Protein AF-A0A1R2CHW4-F1 (afdb_monomer)

Solvent-accessible surface area (backbone atoms only — not comparable to full-atom values): 5148 Å² total; per-residue (Å²): 85,60,25,79,60,24,60,64,30,30,61,57,36,42,55,48,42,74,76,41,90,60,75,64,38,50,40,31,45,61,67,49,95,49,75,48,43,14,59,52,30,28,31,72,62,49,74,26,52,62,56,32,37,23,49,75,87,50,77,45,77,49,54,65,70,57,49,50,30,47,64,72,70,70,49,53,66,68,61,52,50,51,54,49,51,71,76,44,75,82,73,127

Organism: NCBI:txid5963

Radius of gyration: 15.32 Å; Cα contacts (8 Å, |Δi|>4): 128; chains: 1; bounding box: 27×28×51 Å

Nearest PDB structures (foldseek):
  6frk-assembly1_x  TM=7.769E-01  e=4.100E-08  Canis lupus familiaris
  5l3q-assembly2_C  TM=9.037E-01  e=5.851E-07  Homo sapiens
  5l3s-assembly4_G  TM=8.977E-01  e=1.585E-06  Saccharolobus solfataricus P2
  2j37-assembly1_W  TM=7.979E-01  e=5.851E-07  Canis sp.
  3dmd-assembly1_A  TM=8.955E-01  e=2.167E-04  Pyrococcus furiosus

pLDDT: mean 87.45, std 9.16, range [47.88, 97.25]

Mean predicted aligned error: 5.88 Å

Sequence (92 aa):
MDSTIGQSCFDQAQAFKNAVKVGSVIMTKLDSHAKGGGALSTVAVTQSLITFIGTGEQFDEFEAKSFIKRVLGMGDIDRLFSMVQEVIPLNK

Structure (mmCIF, N/CA/C/O backbone):
data_AF-A0A1R2CHW4-F1
#
_entry.id   AF-A0A1R2CHW4-F1
#
loop_
_atom_site.group_PDB
_atom_site.id
_atom_site.type_symbol
_atom_site.label_atom_id
_atom_site.label_alt_id
_atom_site.label_comp_id
_atom_site.label_asym_id
_atom_site.label_entity_id
_atom_site.label_seq_id
_atom_site.pdbx_PDB_ins_code
_atom_site.Cartn_x
_atom_site.Cartn_y
_atom_site.Cartn_z
_atom_site.occupancy
_atom_site.B_iso_or_equiv
_atom_site.auth_seq_id
_atom_site.auth_comp_id
_atom_site.auth_asym_id
_atom_site.auth_atom_id
_atom_site.pdbx_PDB_model_num
ATOM 1 N N . MET A 1 1 ? -2.249 7.030 0.858 1.00 90.69 1 MET A N 1
ATOM 2 C CA . MET A 1 1 ? -1.019 6.910 1.658 1.00 90.69 1 MET A CA 1
ATOM 3 C C . MET A 1 1 ? 0.186 7.162 0.776 1.00 90.69 1 MET A C 1
ATOM 5 O O . MET A 1 1 ? 0.223 6.634 -0.326 1.00 90.69 1 MET A O 1
ATOM 9 N N . ASP A 1 2 ? 1.139 7.965 1.240 1.00 90.00 2 ASP A N 1
ATOM 10 C CA . ASP A 1 2 ? 2.390 8.235 0.518 1.00 90.00 2 ASP A CA 1
ATOM 11 C C . ASP A 1 2 ? 3.356 7.052 0.719 1.00 90.00 2 ASP A C 1
ATOM 13 O O . ASP A 1 2 ? 3.553 6.610 1.849 1.00 90.00 2 ASP A O 1
ATOM 17 N N . SER A 1 3 ? 3.936 6.483 -0.339 1.00 86.62 3 SER A N 1
ATOM 18 C CA . SER A 1 3 ? 4.868 5.354 -0.192 1.00 86.62 3 SER A CA 1
ATOM 19 C C . SER A 1 3 ? 6.282 5.757 0.224 1.00 86.62 3 SER A C 1
ATOM 21 O O . SER A 1 3 ? 7.047 4.892 0.659 1.00 86.62 3 SER A O 1
ATOM 23 N N . THR A 1 4 ? 6.641 7.040 0.141 1.00 86.19 4 THR A N 1
ATOM 24 C CA . THR A 1 4 ? 7.988 7.532 0.484 1.00 86.19 4 THR A CA 1
ATOM 25 C C . THR A 1 4 ? 8.264 7.526 1.988 1.00 86.19 4 THR A C 1
ATOM 27 O O . THR A 1 4 ? 9.413 7.382 2.395 1.00 86.19 4 THR A O 1
ATOM 30 N N . ILE A 1 5 ? 7.221 7.584 2.824 1.00 87.31 5 ILE A N 1
ATOM 31 C CA . ILE A 1 5 ? 7.348 7.585 4.294 1.00 87.31 5 ILE A CA 1
ATOM 32 C C . ILE A 1 5 ? 7.592 6.187 4.890 1.00 87.31 5 ILE A C 1
ATOM 34 O O . ILE A 1 5 ? 7.769 6.044 6.098 1.00 87.31 5 ILE A O 1
ATOM 38 N N . GLY A 1 6 ? 7.607 5.137 4.060 1.00 86.06 6 GLY A N 1
ATOM 39 C CA . GLY A 1 6 ? 7.954 3.783 4.488 1.00 86.06 6 GLY A CA 1
ATOM 40 C C . GLY A 1 6 ? 7.082 3.265 5.638 1.00 86.06 6 GLY A C 1
ATOM 41 O O . GLY A 1 6 ? 5.865 3.427 5.629 1.00 86.06 6 GLY A O 1
ATOM 42 N N . GLN A 1 7 ? 7.706 2.619 6.627 1.00 86.25 7 GLN A N 1
ATOM 43 C CA . GLN A 1 7 ? 6.998 2.000 7.758 1.00 86.25 7 GLN A CA 1
ATOM 44 C C . GLN A 1 7 ? 6.266 3.015 8.653 1.00 86.25 7 GLN A C 1
ATOM 46 O O . GLN A 1 7 ? 5.285 2.642 9.292 1.00 86.25 7 GLN A O 1
ATOM 51 N N . SER A 1 8 ? 6.653 4.298 8.645 1.00 88.94 8 SER A N 1
ATOM 52 C CA . SER A 1 8 ? 5.942 5.364 9.375 1.00 88.94 8 SER A CA 1
ATOM 53 C C . SER A 1 8 ? 4.506 5.572 8.884 1.00 88.94 8 SER A C 1
ATOM 55 O O . SER A 1 8 ? 3.699 6.207 9.557 1.00 88.94 8 SER A O 1
ATOM 57 N N . CYS A 1 9 ? 4.151 4.987 7.738 1.00 90.94 9 CYS A N 1
ATOM 58 C CA . CYS A 1 9 ? 2.772 4.919 7.280 1.00 90.94 9 CYS A CA 1
ATOM 59 C C . CYS A 1 9 ? 1.854 4.151 8.252 1.00 90.94 9 CYS A C 1
ATOM 61 O O . CYS A 1 9 ? 0.652 4.408 8.273 1.00 90.94 9 CYS A O 1
ATOM 63 N N . PHE A 1 10 ? 2.407 3.258 9.087 1.00 93.62 10 PHE A N 1
ATOM 64 C CA . PHE A 1 10 ? 1.660 2.511 10.102 1.00 93.62 10 PHE A CA 1
ATOM 65 C C . PHE A 1 10 ? 0.889 3.436 11.049 1.00 93.62 10 PHE A C 1
ATOM 67 O O . PHE A 1 10 ? -0.328 3.310 11.163 1.00 93.62 10 PHE A O 1
ATOM 74 N N . ASP A 1 11 ? 1.570 4.395 11.680 1.00 93.94 11 ASP A N 1
ATOM 75 C CA . ASP A 1 11 ? 0.961 5.261 12.697 1.00 93.94 11 ASP A CA 1
ATOM 76 C C . ASP A 1 11 ? -0.123 6.157 12.092 1.00 93.94 11 ASP A C 1
ATOM 78 O O . ASP A 1 11 ? -1.203 6.327 12.661 1.00 93.94 11 ASP A O 1
ATOM 82 N N . GLN A 1 12 ? 0.123 6.669 10.883 1.00 93.88 12 GLN A N 1
ATOM 83 C CA . GLN A 1 12 ? -0.844 7.486 10.152 1.00 93.88 12 GLN A CA 1
ATOM 84 C C . GLN A 1 12 ? -2.090 6.677 9.766 1.00 93.88 12 GLN A C 1
ATOM 86 O O . GLN A 1 12 ? -3.222 7.133 9.947 1.00 93.88 12 GLN A O 1
ATOM 91 N N . ALA A 1 13 ? -1.892 5.463 9.255 1.00 94.69 13 ALA A N 1
ATOM 92 C CA . ALA A 1 13 ? -2.969 4.551 8.898 1.00 94.69 13 ALA A CA 1
ATOM 93 C C . ALA A 1 13 ? -3.771 4.097 10.125 1.00 94.69 13 ALA A C 1
ATOM 95 O O . ALA A 1 13 ? -5.001 4.038 10.067 1.00 94.69 13 ALA A O 1
ATOM 96 N N . GLN A 1 14 ? -3.096 3.838 11.246 1.00 96.00 14 GLN A N 1
ATOM 97 C CA . GLN A 1 14 ? -3.719 3.476 12.515 1.00 96.00 14 GLN A CA 1
ATOM 98 C C . GLN A 1 14 ? -4.594 4.607 13.051 1.00 96.00 14 GLN A C 1
ATOM 100 O O . GLN A 1 14 ? -5.746 4.369 13.419 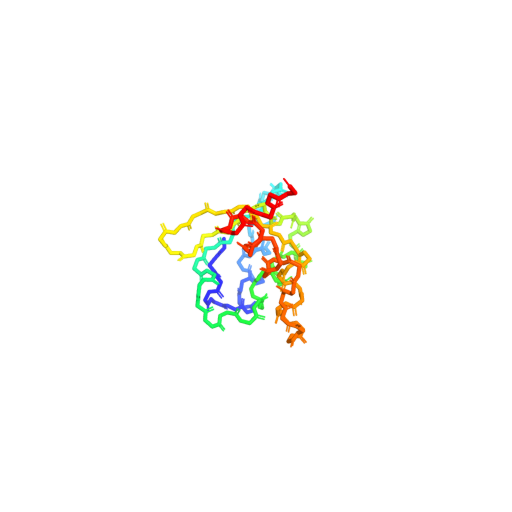1.00 96.00 14 GLN A O 1
ATOM 105 N N . ALA A 1 15 ? -4.067 5.834 13.077 1.00 95.69 15 ALA A N 1
ATOM 106 C CA . ALA A 1 15 ? -4.800 7.005 13.539 1.00 95.69 15 ALA A CA 1
ATOM 107 C C . ALA A 1 15 ? -6.063 7.235 12.697 1.00 95.69 15 ALA A C 1
ATOM 109 O O . ALA A 1 15 ? -7.145 7.440 13.245 1.00 95.69 15 ALA A O 1
ATOM 110 N N . PHE A 1 16 ? -5.949 7.117 11.371 1.00 95.38 16 PHE A N 1
ATOM 111 C CA . PHE A 1 16 ? -7.089 7.282 10.472 1.00 95.38 16 PHE A CA 1
ATOM 112 C C . PHE A 1 16 ? -8.141 6.177 10.651 1.00 95.38 16 PHE A C 1
ATOM 114 O O . PHE A 1 16 ? -9.328 6.475 10.762 1.00 95.38 16 PHE A O 1
ATOM 121 N N . LYS A 1 17 ? -7.716 4.910 10.767 1.00 95.25 17 LYS A N 1
ATOM 122 C CA . LYS A 1 17 ? -8.613 3.771 11.035 1.00 95.25 17 LYS A CA 1
ATOM 123 C C . LYS A 1 17 ? -9.378 3.918 12.352 1.00 95.25 17 LYS A C 1
ATOM 125 O O . LYS A 1 17 ? -10.533 3.514 12.447 1.00 95.25 17 LYS A O 1
ATOM 130 N N . ASN A 1 18 ? -8.735 4.476 13.374 1.00 96.69 18 ASN A N 1
ATOM 131 C CA . ASN A 1 18 ? -9.369 4.691 14.674 1.00 96.69 18 ASN A CA 1
ATOM 132 C C . ASN A 1 18 ? -10.416 5.808 14.628 1.00 96.69 18 ASN A C 1
ATOM 134 O O . ASN A 1 18 ? -11.367 5.779 15.404 1.00 96.69 18 ASN A O 1
ATOM 138 N N . ALA A 1 19 ? -10.254 6.772 13.721 1.00 97.25 19 ALA A N 1
ATOM 139 C CA . ALA A 1 19 ? -11.227 7.833 13.514 1.00 97.25 19 ALA A CA 1
ATOM 140 C C . ALA A 1 19 ? -12.427 7.363 12.676 1.00 97.25 19 ALA A C 1
ATOM 142 O O . ALA A 1 19 ? -13.563 7.726 12.976 1.00 97.25 19 ALA A O 1
ATOM 143 N N . VAL A 1 20 ? -12.193 6.565 11.625 1.00 95.88 20 VAL A N 1
ATOM 144 C CA . VAL A 1 20 ? -13.231 6.137 10.675 1.00 95.88 20 VAL A CA 1
ATOM 145 C C . VAL A 1 20 ? -12.971 4.743 10.100 1.00 95.88 20 VAL A C 1
ATOM 147 O O . VAL A 1 20 ? -11.833 4.300 9.958 1.00 95.88 20 VAL A O 1
ATOM 150 N N . LYS A 1 21 ? -14.041 4.054 9.680 1.00 94.31 21 LYS A N 1
ATOM 151 C CA . LYS A 1 21 ? -13.916 2.785 8.949 1.00 94.31 21 LYS A CA 1
ATOM 152 C C . LYS A 1 21 ? -13.252 3.021 7.590 1.00 94.31 21 LYS A C 1
ATOM 154 O O . LYS A 1 21 ? -13.755 3.794 6.779 1.00 94.31 21 LYS A O 1
ATOM 159 N N . VAL A 1 22 ? -12.159 2.307 7.334 1.00 95.69 22 VAL A N 1
ATOM 160 C CA . VAL A 1 22 ? -11.425 2.361 6.065 1.00 95.69 22 VAL A CA 1
ATOM 161 C C . VAL A 1 22 ? -11.927 1.244 5.153 1.00 95.69 22 VAL A C 1
ATOM 163 O O . VAL A 1 22 ? -11.836 0.068 5.500 1.00 95.69 22 VAL A O 1
ATOM 166 N N . GLY A 1 23 ? -12.482 1.607 3.995 1.00 95.81 23 GLY A N 1
ATOM 167 C CA . GLY A 1 23 ? -12.920 0.638 2.984 1.00 95.81 23 GLY A CA 1
ATOM 168 C C . GLY A 1 23 ? -11.760 0.163 2.112 1.00 95.81 23 GLY A C 1
ATOM 169 O O . GLY A 1 23 ? -11.485 -1.031 2.018 1.00 95.81 23 GLY A O 1
ATOM 170 N N . SER A 1 24 ? -11.045 1.115 1.520 1.00 95.56 24 SER A N 1
ATOM 171 C CA . SER A 1 24 ? -9.889 0.864 0.667 1.00 95.56 24 SER A CA 1
ATOM 172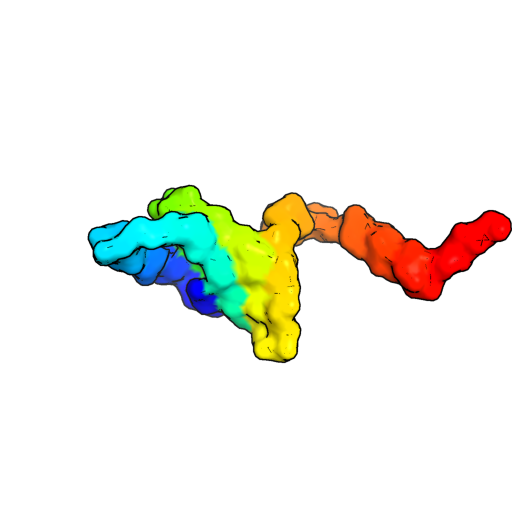 C C . SER A 1 24 ? -8.816 1.93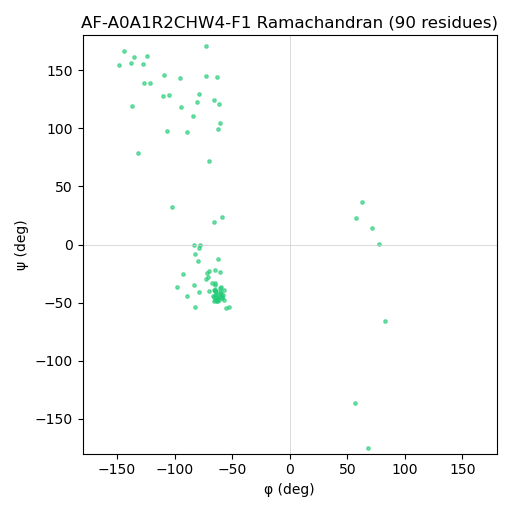3 0.837 1.00 95.56 24 SER A C 1
ATOM 174 O O . SER A 1 24 ? -9.033 2.987 1.440 1.00 95.56 24 SER A O 1
ATOM 176 N N . VAL A 1 25 ? -7.634 1.632 0.311 1.00 95.31 25 VAL A N 1
ATOM 177 C CA . VAL A 1 25 ? -6.453 2.486 0.353 1.00 95.31 25 VAL A CA 1
ATOM 178 C C . VAL A 1 25 ? -5.995 2.774 -1.071 1.00 95.31 25 VAL A C 1
ATOM 180 O O . VAL A 1 25 ? -5.958 1.895 -1.928 1.00 95.31 25 VAL A O 1
ATOM 183 N N . ILE A 1 26 ? -5.601 4.018 -1.313 1.00 94.50 26 ILE A N 1
ATOM 184 C CA . ILE A 1 26 ? -4.880 4.416 -2.521 1.00 94.50 26 ILE A CA 1
ATOM 185 C C . ILE A 1 26 ? -3.456 4.757 -2.102 1.00 94.50 26 ILE A C 1
ATOM 187 O O . ILE A 1 26 ? -3.261 5.551 -1.173 1.00 94.50 26 ILE A O 1
ATOM 191 N N . MET A 1 27 ? -2.465 4.159 -2.756 1.00 92.69 27 MET A N 1
ATOM 192 C CA . MET A 1 27 ? -1.058 4.492 -2.528 1.00 92.69 27 MET A CA 1
ATOM 193 C C . MET A 1 27 ? -0.585 5.521 -3.555 1.00 92.69 27 MET A C 1
ATOM 195 O O . MET A 1 27 ? -0.979 5.451 -4.709 1.00 92.69 27 MET A O 1
ATOM 199 N N . THR A 1 28 ? 0.273 6.460 -3.173 1.00 91.50 28 THR A N 1
ATOM 200 C CA . THR A 1 28 ? 0.834 7.474 -4.082 1.00 91.50 28 THR A CA 1
ATOM 201 C C . THR A 1 28 ? 2.355 7.503 -4.003 1.00 91.50 28 THR A C 1
ATOM 203 O O . THR A 1 28 ? 2.917 7.151 -2.967 1.00 91.50 28 THR A O 1
ATOM 206 N N . LYS A 1 29 ? 3.001 7.971 -5.080 1.00 88.06 29 LYS A N 1
ATOM 207 C CA . LYS A 1 29 ? 4.463 8.075 -5.249 1.00 88.06 29 LYS A CA 1
ATOM 208 C C . LYS A 1 29 ? 5.199 6.726 -5.218 1.00 88.06 29 LYS A C 1
ATOM 210 O O . LYS A 1 29 ? 6.287 6.600 -4.642 1.00 88.06 29 LYS A O 1
ATOM 215 N N . LEU A 1 30 ? 4.566 5.697 -5.786 1.00 84.94 30 LEU A N 1
ATOM 216 C CA . LEU A 1 30 ? 5.050 4.307 -5.780 1.00 84.94 30 LEU A CA 1
ATOM 217 C C . LEU A 1 30 ? 6.080 4.008 -6.886 1.00 84.94 30 LEU A C 1
ATOM 219 O O . LEU A 1 30 ? 6.583 2.896 -6.981 1.00 84.94 30 LEU A O 1
ATOM 223 N N . ASP A 1 31 ? 6.399 5.011 -7.695 1.00 80.56 31 ASP A N 1
ATOM 224 C CA . ASP A 1 31 ? 7.478 5.072 -8.688 1.00 80.56 31 ASP A CA 1
ATOM 225 C C . ASP A 1 31 ? 8.882 5.145 -8.062 1.00 80.56 31 ASP A C 1
ATOM 227 O O . ASP A 1 31 ? 9.875 4.772 -8.682 1.00 80.56 31 ASP A O 1
ATOM 231 N N . SER A 1 32 ? 8.966 5.603 -6.814 1.00 66.19 32 SER A N 1
ATOM 232 C CA . SER A 1 32 ? 10.210 5.742 -6.057 1.00 66.19 32 SER A CA 1
ATOM 233 C C . SER A 1 32 ? 10.783 4.386 -5.598 1.00 66.19 32 SER A C 1
ATOM 235 O O . SER A 1 32 ? 10.109 3.357 -5.624 1.00 66.19 32 SER A O 1
ATOM 237 N N . HIS A 1 33 ? 12.016 4.386 -5.065 1.00 61.03 33 HIS A N 1
ATOM 238 C CA . HIS A 1 33 ? 12.674 3.282 -4.335 1.00 61.03 33 HIS A CA 1
ATOM 239 C C . HIS A 1 33 ? 11.919 2.797 -3.073 1.00 61.03 33 HIS A C 1
ATOM 241 O O . HIS A 1 33 ? 12.507 2.222 -2.149 1.00 61.03 33 HIS A O 1
ATOM 247 N N . ALA A 1 34 ? 10.611 3.014 -2.994 1.00 63.62 34 ALA A N 1
ATOM 248 C CA . ALA A 1 34 ? 9.752 2.446 -1.985 1.00 63.62 34 ALA A CA 1
ATOM 249 C C . ALA A 1 34 ? 9.800 0.915 -2.096 1.00 63.62 34 ALA A C 1
ATOM 251 O O . ALA A 1 34 ? 9.160 0.303 -2.945 1.00 63.62 34 ALA A O 1
ATOM 252 N N . LYS A 1 35 ? 10.522 0.269 -1.172 1.00 73.75 35 LYS A N 1
ATOM 253 C CA . LYS A 1 35 ? 10.620 -1.200 -1.030 1.00 73.75 35 LYS A CA 1
ATOM 254 C C . LYS A 1 35 ? 9.295 -1.873 -0.618 1.00 73.75 35 LYS A C 1
ATOM 256 O O . LYS A 1 35 ? 9.292 -2.948 -0.033 1.00 73.75 35 LYS A O 1
ATOM 261 N N . GLY A 1 36 ? 8.165 -1.199 -0.820 1.00 81.44 36 GLY A N 1
ATOM 262 C CA . GLY A 1 36 ? 6.835 -1.665 -0.452 1.00 81.44 36 GLY A CA 1
ATOM 263 C C . GLY A 1 36 ? 6.475 -1.557 1.030 1.00 81.44 36 GLY A C 1
ATOM 264 O O . GLY A 1 36 ? 5.352 -1.890 1.400 1.00 81.44 36 GLY A O 1
ATOM 265 N N . GLY A 1 37 ? 7.381 -1.045 1.869 1.00 85.94 37 GLY A N 1
ATOM 266 C CA . GLY A 1 37 ? 7.187 -0.964 3.316 1.00 85.94 37 GLY A CA 1
ATOM 267 C C . GLY A 1 37 ? 5.883 -0.273 3.717 1.00 85.94 37 GLY A C 1
ATOM 268 O O . GLY A 1 37 ? 5.070 -0.885 4.395 1.00 85.94 37 GLY A O 1
ATOM 269 N N . GLY A 1 38 ? 5.636 0.947 3.229 1.00 88.81 38 GLY A N 1
ATOM 270 C CA . GLY A 1 38 ? 4.428 1.696 3.597 1.00 88.81 38 GLY A CA 1
ATOM 271 C C . GLY A 1 38 ? 3.123 1.051 3.131 1.00 88.81 38 GLY A C 1
ATOM 272 O O . GLY A 1 38 ? 2.125 1.106 3.849 1.00 88.81 38 GLY A O 1
ATOM 273 N N . ALA A 1 39 ? 3.134 0.373 1.980 1.00 90.75 39 ALA A N 1
ATOM 274 C CA . ALA A 1 39 ? 1.980 -0.381 1.497 1.00 90.75 39 ALA A CA 1
ATOM 275 C C . ALA A 1 39 ? 1.672 -1.571 2.422 1.00 90.75 39 ALA A C 1
ATOM 277 O O . ALA A 1 39 ? 0.537 -1.721 2.872 1.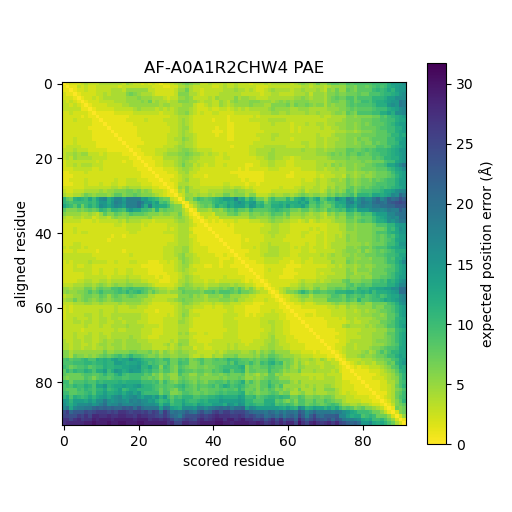00 90.75 39 ALA A O 1
ATOM 278 N N . LEU A 1 40 ? 2.690 -2.366 2.776 1.00 90.94 40 LEU A N 1
ATOM 279 C CA . LEU A 1 40 ? 2.539 -3.501 3.692 1.00 90.94 40 LEU A CA 1
ATOM 280 C C . LEU A 1 40 ? 2.078 -3.054 5.085 1.00 90.94 40 LEU A C 1
ATOM 282 O O . LEU A 1 40 ? 1.133 -3.629 5.621 1.00 90.94 40 LEU A O 1
ATOM 286 N N . SER A 1 41 ? 2.686 -2.003 5.646 1.00 92.00 41 SER A N 1
ATOM 287 C CA . SER A 1 41 ? 2.301 -1.458 6.957 1.00 92.00 41 SER A CA 1
ATOM 288 C C . SER A 1 41 ? 0.856 -0.978 6.971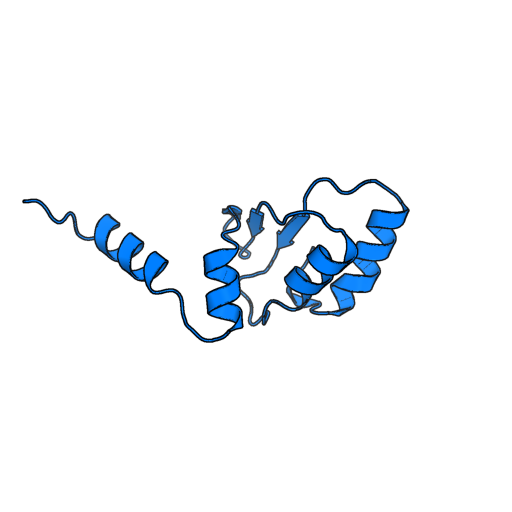 1.00 92.00 41 SER A C 1
ATOM 290 O O . SER A 1 41 ? 0.121 -1.245 7.921 1.00 92.00 41 SER A O 1
ATOM 292 N N . THR A 1 42 ? 0.431 -0.298 5.902 1.00 93.69 42 THR A N 1
ATOM 293 C CA . THR A 1 42 ? -0.934 0.218 5.795 1.00 93.69 42 THR A CA 1
ATOM 294 C C . THR A 1 42 ? -1.944 -0.916 5.748 1.00 93.69 42 THR A C 1
ATOM 296 O O . THR A 1 42 ? -2.922 -0.882 6.491 1.00 93.69 42 THR A O 1
ATOM 299 N N . VAL A 1 43 ? -1.719 -1.940 4.920 1.00 93.56 43 VAL A N 1
ATOM 300 C CA . VAL A 1 43 ? -2.629 -3.094 4.839 1.00 93.56 43 VAL A CA 1
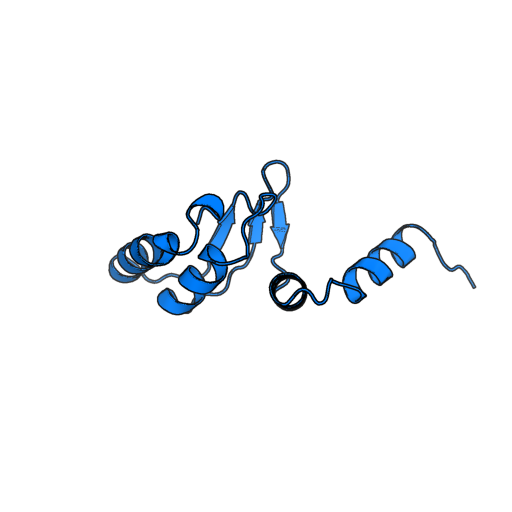ATOM 301 C C . VAL A 1 43 ? -2.668 -3.840 6.172 1.00 93.56 43 VAL A C 1
ATOM 303 O O . VAL A 1 43 ? -3.752 -4.151 6.662 1.00 93.56 43 VAL A O 1
ATOM 306 N N . ALA A 1 44 ? -1.510 -4.056 6.804 1.00 93.19 44 ALA A N 1
ATOM 307 C CA . ALA A 1 44 ? -1.416 -4.744 8.089 1.00 93.19 44 ALA A CA 1
ATOM 308 C C . ALA A 1 44 ? -2.256 -4.066 9.182 1.00 93.19 44 ALA A C 1
ATOM 310 O O . ALA A 1 44 ? -2.911 -4.749 9.970 1.00 93.19 44 ALA A O 1
ATOM 311 N N . VAL A 1 45 ? -2.286 -2.731 9.213 1.00 95.12 45 VAL A N 1
ATOM 312 C CA . VAL A 1 45 ? -3.021 -2.001 10.248 1.00 95.12 45 VAL A CA 1
ATOM 313 C C . VAL A 1 45 ? -4.470 -1.718 9.876 1.00 95.12 45 VAL A C 1
ATOM 315 O O . VAL A 1 45 ? -5.368 -1.946 10.685 1.00 95.12 45 VAL A O 1
ATOM 318 N N . THR A 1 46 ? -4.741 -1.277 8.646 1.00 95.19 46 THR A N 1
ATOM 319 C CA . THR A 1 46 ? -6.100 -0.934 8.192 1.00 95.19 46 THR A CA 1
ATOM 320 C C . THR A 1 46 ? -6.962 -2.167 7.982 1.00 95.19 46 THR A C 1
ATOM 322 O O . THR A 1 46 ? -8.159 -2.101 8.246 1.00 95.19 46 THR A O 1
ATOM 325 N N . GLN A 1 47 ? -6.353 -3.304 7.619 1.00 95.19 47 GLN A N 1
ATOM 326 C CA . GLN A 1 47 ? -7.046 -4.497 7.116 1.00 95.19 47 GLN A CA 1
ATOM 327 C C . GLN A 1 47 ? -7.882 -4.199 5.857 1.00 95.19 47 GLN A C 1
ATOM 329 O O . GLN A 1 47 ? -8.828 -4.916 5.541 1.00 95.19 47 GLN A O 1
ATOM 334 N N . SER A 1 48 ? -7.531 -3.129 5.141 1.00 95.44 48 SER A N 1
ATOM 335 C CA . SER A 1 48 ? -8.205 -2.666 3.932 1.00 95.44 48 SER A CA 1
ATOM 336 C C . SER A 1 48 ? -7.324 -2.925 2.715 1.00 95.44 48 SER A C 1
ATOM 338 O O . SER A 1 48 ? -6.096 -2.835 2.785 1.00 95.44 48 SER A O 1
ATOM 340 N N . LEU A 1 49 ? -7.954 -3.235 1.584 1.00 94.31 49 LEU A N 1
ATOM 341 C CA . LEU A 1 49 ? -7.245 -3.487 0.332 1.00 94.31 49 LEU A CA 1
ATOM 342 C C . LEU A 1 49 ? -6.698 -2.185 -0.255 1.00 94.31 49 LEU A C 1
ATOM 344 O O . LEU A 1 49 ? -7.351 -1.141 -0.191 1.00 94.31 49 LEU A O 1
ATOM 348 N N . ILE A 1 50 ? -5.527 -2.268 -0.884 1.00 94.94 50 ILE A N 1
ATOM 349 C CA . ILE A 1 50 ? -5.063 -1.214 -1.785 1.00 94.94 50 ILE A CA 1
ATOM 350 C C . ILE A 1 50 ? -5.759 -1.433 -3.128 1.00 94.94 50 ILE A C 1
ATOM 352 O O . ILE A 1 50 ? -5.640 -2.514 -3.698 1.00 94.94 50 ILE A O 1
ATOM 356 N N . THR A 1 51 ? -6.494 -0.436 -3.617 1.00 95.44 51 THR A N 1
ATOM 357 C CA . THR A 1 51 ? -7.229 -0.544 -4.891 1.00 95.44 51 THR A CA 1
ATOM 358 C C . THR A 1 51 ? -6.460 0.092 -6.041 1.00 95.44 51 THR A C 1
ATOM 360 O O . THR A 1 51 ? -6.455 -0.444 -7.142 1.00 95.44 51 THR A O 1
ATOM 363 N N . PHE A 1 52 ? -5.766 1.200 -5.777 1.00 94.56 52 PHE A N 1
ATOM 364 C CA . PHE A 1 52 ? -5.040 1.948 -6.799 1.00 94.56 52 PHE A CA 1
ATOM 365 C C . PHE A 1 52 ? -3.672 2.413 -6.315 1.00 94.56 52 PHE A C 1
ATOM 367 O O . PHE A 1 52 ? -3.444 2.596 -5.109 1.00 94.56 52 PHE A O 1
ATOM 374 N N . ILE A 1 53 ? -2.786 2.646 -7.280 1.00 93.00 53 ILE A N 1
ATOM 375 C CA . ILE A 1 53 ? -1.468 3.234 -7.077 1.00 93.00 53 ILE A CA 1
ATOM 376 C C . ILE A 1 53 ? -1.268 4.439 -7.993 1.00 93.00 53 ILE A C 1
ATOM 378 O O . ILE A 1 53 ? -1.627 4.417 -9.163 1.00 93.00 53 ILE A O 1
ATOM 382 N N . GLY A 1 54 ? -0.667 5.490 -7.449 1.00 91.50 54 GLY A N 1
ATOM 383 C CA . GLY A 1 54 ? -0.145 6.616 -8.208 1.00 91.50 54 GLY A CA 1
ATOM 384 C C . GLY A 1 54 ? 1.375 6.538 -8.290 1.00 91.50 54 GLY A C 1
ATOM 385 O O . GLY A 1 54 ? 2.042 6.439 -7.256 1.00 91.50 54 GLY A O 1
ATOM 386 N N . THR A 1 55 ? 1.922 6.632 -9.494 1.00 87.06 55 THR A N 1
ATOM 387 C CA . THR A 1 55 ? 3.365 6.630 -9.807 1.00 87.06 55 THR A CA 1
ATOM 388 C C . THR A 1 55 ? 3.874 8.047 -10.101 1.00 87.06 55 THR A C 1
ATOM 390 O O . THR A 1 55 ? 4.743 8.258 -10.939 1.00 87.06 55 THR A O 1
ATOM 393 N N . GLY A 1 56 ? 3.281 9.044 -9.437 1.00 83.19 56 GLY A N 1
ATOM 394 C CA . GLY A 1 56 ? 3.565 10.464 -9.647 1.00 83.19 56 GLY A CA 1
ATOM 395 C C . GLY A 1 56 ? 2.797 11.029 -10.839 1.00 83.19 56 GLY A C 1
ATOM 396 O O . GLY A 1 56 ? 1.907 11.856 -10.652 1.00 83.19 56 GLY A O 1
ATOM 397 N N . GLU A 1 57 ? 3.112 10.551 -12.039 1.00 83.38 57 GLU A N 1
ATOM 398 C CA . GLU A 1 57 ? 2.527 11.041 -13.296 1.00 83.38 57 GLU A CA 1
ATOM 399 C C . GLU A 1 57 ? 1.297 10.242 -13.742 1.00 83.38 57 GLU A C 1
ATOM 401 O O . GLU A 1 57 ? 0.437 10.768 -14.446 1.00 83.38 57 GLU A O 1
ATOM 406 N N . GLN A 1 58 ? 1.204 8.977 -13.326 1.00 86.50 58 GLN A N 1
ATOM 407 C CA . GLN A 1 58 ? 0.157 8.048 -13.748 1.00 86.50 58 GLN A CA 1
ATOM 408 C C . GLN A 1 58 ? -0.595 7.470 -12.546 1.00 86.50 58 GLN A C 1
ATOM 410 O O . GLN A 1 58 ? -0.142 7.541 -11.397 1.00 86.50 58 GLN A O 1
ATOM 415 N N . PHE A 1 59 ? -1.775 6.923 -12.825 1.00 89.88 59 PHE A N 1
ATOM 416 C CA . PHE A 1 59 ? -2.672 6.322 -11.849 1.00 89.88 59 PHE A CA 1
ATOM 417 C C . PHE A 1 59 ? -3.233 5.023 -12.420 1.00 89.88 59 PHE A C 1
ATOM 419 O O . PHE A 1 59 ? -3.921 5.055 -13.436 1.00 89.88 59 PHE A O 1
ATOM 426 N N . ASP A 1 60 ? -2.95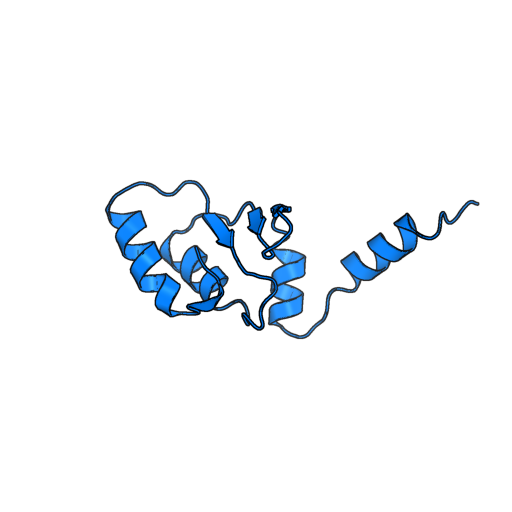9 3.912 -11.741 1.00 90.56 60 ASP A N 1
ATOM 427 C CA . ASP A 1 60 ? -3.273 2.564 -12.210 1.00 90.56 60 ASP A CA 1
ATOM 428 C C . ASP A 1 60 ? -3.896 1.710 -11.102 1.00 90.56 60 ASP A C 1
ATOM 430 O O . ASP A 1 60 ? -3.751 1.982 -9.901 1.00 90.56 60 ASP A O 1
ATOM 434 N N . GLU A 1 61 ? -4.567 0.631 -11.502 1.00 93.44 61 GLU A N 1
ATOM 435 C CA . GLU A 1 61 ? -5.046 -0.398 -10.581 1.00 93.44 61 GLU A CA 1
ATOM 436 C C . GLU A 1 61 ? -3.888 -1.099 -9.858 1.00 93.44 61 GLU A C 1
ATOM 438 O O . GLU A 1 61 ? -2.804 -1.336 -10.402 1.00 93.44 61 GLU A O 1
ATOM 443 N N . PHE A 1 62 ? -4.111 -1.443 -8.589 1.00 92.19 62 PHE A N 1
ATOM 444 C CA . PHE A 1 62 ? -3.102 -2.132 -7.798 1.00 92.19 62 PHE A CA 1
ATOM 445 C C . PHE A 1 62 ? -3.118 -3.644 -8.028 1.00 92.19 62 PHE A C 1
ATOM 447 O O . PHE A 1 62 ? -3.978 -4.368 -7.527 1.00 92.19 62 PHE A O 1
ATOM 454 N N . GLU A 1 63 ? -2.073 -4.150 -8.675 1.00 91.00 63 GLU A N 1
ATOM 455 C CA . GLU A 1 63 ? -1.857 -5.588 -8.814 1.00 91.00 63 GLU A CA 1
ATOM 456 C C . GLU A 1 63 ? -1.035 -6.168 -7.651 1.00 91.00 63 GLU A C 1
ATOM 458 O O . GLU A 1 63 ? 0.202 -6.164 -7.654 1.00 91.00 63 GLU A O 1
ATOM 463 N N . ALA A 1 64 ? -1.718 -6.734 -6.653 1.00 90.62 64 ALA A N 1
ATOM 464 C CA . ALA A 1 64 ? -1.079 -7.260 -5.443 1.00 90.62 64 ALA A CA 1
ATOM 465 C C . ALA A 1 64 ? -0.024 -8.350 -5.724 1.00 90.62 64 ALA A C 1
ATOM 467 O O . ALA A 1 64 ? 1.068 -8.319 -5.156 1.00 90.62 64 ALA A O 1
ATOM 468 N N . LYS A 1 65 ? -0.312 -9.304 -6.621 1.00 90.12 65 LYS A N 1
ATOM 469 C CA . LYS A 1 65 ? 0.612 -10.409 -6.952 1.00 90.12 65 LYS A CA 1
ATOM 470 C C . LYS A 1 65 ? 1.904 -9.887 -7.585 1.00 90.12 65 LYS A C 1
ATOM 472 O O . LYS A 1 65 ? 2.996 -10.267 -7.165 1.00 90.12 65 LYS A O 1
ATOM 477 N N . SER A 1 66 ? 1.757 -8.993 -8.557 1.00 88.38 66 SER A N 1
ATOM 478 C CA . SER A 1 66 ? 2.841 -8.284 -9.237 1.00 88.38 66 SER A CA 1
ATOM 479 C C . SER A 1 66 ? 3.713 -7.513 -8.235 1.00 88.38 66 SER A C 1
ATOM 481 O O . SER A 1 66 ? 4.939 -7.653 -8.207 1.00 88.38 66 SER A O 1
ATOM 483 N N . PHE A 1 67 ? 3.076 -6.764 -7.331 1.00 87.50 67 PHE A N 1
ATOM 484 C CA . PHE A 1 67 ? 3.761 -6.009 -6.287 1.00 87.50 67 PHE A CA 1
ATOM 485 C C . PHE A 1 67 ? 4.561 -6.901 -5.327 1.00 87.50 67 PHE A C 1
ATOM 487 O O . PHE A 1 67 ? 5.737 -6.628 -5.086 1.00 87.50 67 PHE A O 1
ATOM 494 N N . ILE A 1 68 ? 3.976 -7.990 -4.819 1.00 88.81 68 ILE A N 1
ATOM 495 C CA . ILE A 1 68 ? 4.665 -8.890 -3.881 1.00 88.81 68 ILE A CA 1
ATOM 496 C C . ILE A 1 68 ? 5.870 -9.569 -4.534 1.00 88.81 68 ILE A C 1
ATOM 498 O O . ILE A 1 68 ? 6.932 -9.635 -3.918 1.00 88.81 68 ILE A O 1
ATOM 502 N N . LYS A 1 69 ? 5.760 -10.009 -5.794 1.00 89.56 69 LYS A N 1
ATOM 503 C CA . LYS A 1 69 ? 6.905 -10.584 -6.518 1.00 89.56 69 LYS A CA 1
ATOM 504 C C . LYS A 1 69 ? 8.070 -9.594 -6.635 1.00 89.56 69 LYS A C 1
ATOM 506 O O . LYS A 1 69 ? 9.219 -9.980 -6.417 1.00 89.56 69 LYS A O 1
ATOM 511 N N . ARG A 1 70 ? 7.783 -8.315 -6.916 1.00 85.31 70 ARG A N 1
ATOM 512 C CA . ARG A 1 70 ? 8.803 -7.250 -6.925 1.00 85.31 70 ARG A CA 1
ATOM 513 C C . ARG A 1 70 ? 9.433 -7.047 -5.549 1.00 85.31 70 ARG A C 1
ATOM 515 O O . ARG A 1 70 ? 10.653 -6.965 -5.462 1.00 85.31 70 ARG A O 1
ATOM 522 N N . VAL A 1 71 ? 8.629 -7.010 -4.484 1.00 85.38 71 VAL A N 1
ATOM 523 C CA . VAL A 1 71 ? 9.125 -6.875 -3.100 1.00 85.38 71 VAL A CA 1
ATOM 524 C C . VAL A 1 71 ? 10.036 -8.045 -2.710 1.00 85.38 71 VAL A C 1
ATOM 526 O O . VAL A 1 71 ? 11.052 -7.832 -2.055 1.00 85.38 71 VAL A O 1
ATOM 529 N N . LEU A 1 72 ? 9.719 -9.264 -3.155 1.00 88.00 72 LEU A N 1
ATOM 530 C CA . LEU A 1 72 ? 10.532 -10.466 -2.932 1.00 88.00 72 LEU A CA 1
ATOM 531 C C . LEU A 1 72 ? 11.765 -10.566 -3.850 1.00 88.00 72 LEU A C 1
ATOM 533 O O . LEU A 1 72 ? 12.512 -11.536 -3.756 1.00 88.00 72 LEU A O 1
ATOM 537 N N . GLY A 1 73 ? 11.987 -9.602 -4.750 1.00 86.06 73 GLY A N 1
ATOM 538 C CA . GLY A 1 73 ? 13.117 -9.615 -5.685 1.00 86.06 73 GLY A CA 1
ATOM 539 C C . GLY A 1 73 ? 13.000 -10.654 -6.805 1.00 86.06 73 GLY A C 1
ATOM 540 O O . GLY A 1 73 ? 13.975 -10.916 -7.499 1.00 86.06 73 GLY A O 1
ATOM 541 N N . MET A 1 74 ? 11.816 -11.235 -7.010 1.00 86.81 74 MET A N 1
ATOM 542 C CA . MET A 1 74 ? 11.575 -12.267 -8.026 1.00 86.81 74 MET A CA 1
ATOM 543 C C . MET A 1 74 ? 11.327 -11.686 -9.429 1.00 86.81 74 MET A C 1
ATOM 545 O O . MET A 1 74 ? 11.238 -12.435 -10.399 1.00 86.81 74 MET A O 1
ATOM 549 N N . GLY A 1 75 ? 11.193 -10.359 -9.540 1.00 81.75 75 GLY A N 1
ATOM 550 C CA . GLY A 1 75 ? 10.760 -9.691 -10.770 1.00 81.75 75 GLY A CA 1
ATOM 551 C C . GLY A 1 75 ? 9.295 -9.988 -11.109 1.00 81.75 75 GLY A C 1
ATOM 552 O O . GLY A 1 75 ? 8.584 -10.625 -10.337 1.00 81.75 75 GLY A O 1
ATOM 553 N N . ASP A 1 76 ? 8.813 -9.514 -12.258 1.00 84.12 76 ASP A N 1
ATOM 554 C CA . ASP A 1 76 ? 7.429 -9.742 -12.689 1.00 84.12 76 ASP A CA 1
ATOM 555 C C . ASP A 1 76 ? 7.354 -10.226 -14.140 1.00 84.12 76 ASP A C 1
ATOM 557 O O . ASP A 1 76 ? 7.100 -9.470 -15.076 1.00 84.12 76 ASP A O 1
ATOM 561 N N . ILE A 1 77 ? 7.638 -11.519 -14.308 1.00 82.69 77 ILE A N 1
ATOM 562 C CA . ILE A 1 77 ? 7.693 -12.188 -15.614 1.00 82.69 77 ILE A CA 1
ATOM 563 C C . ILE A 1 77 ? 6.314 -12.214 -16.287 1.00 82.69 77 ILE A C 1
ATOM 565 O O . ILE A 1 77 ? 6.238 -12.074 -17.503 1.00 82.69 77 ILE A O 1
ATOM 569 N N . ASP A 1 78 ? 5.235 -12.341 -15.505 1.00 82.38 78 ASP A N 1
ATOM 570 C CA . ASP A 1 78 ? 3.868 -12.387 -16.038 1.00 82.38 78 ASP A CA 1
ATOM 571 C C . ASP A 1 78 ? 3.548 -11.054 -16.731 1.00 82.38 78 ASP A C 1
ATOM 573 O O . ASP A 1 78 ? 3.141 -11.034 -17.890 1.00 82.38 78 ASP A O 1
ATOM 577 N N . ARG A 1 79 ? 3.837 -9.932 -16.058 1.00 83.75 79 ARG A N 1
ATOM 578 C CA . ARG A 1 79 ? 3.649 -8.592 -16.626 1.00 83.75 79 ARG A CA 1
ATOM 579 C C . ARG A 1 79 ? 4.564 -8.326 -17.817 1.00 83.75 79 ARG A C 1
ATOM 581 O O . ARG A 1 79 ? 4.127 -7.717 -18.789 1.00 83.75 79 ARG A O 1
ATOM 588 N N . LEU A 1 80 ? 5.815 -8.790 -17.768 1.00 84.62 80 LEU A N 1
ATOM 589 C CA . LEU A 1 80 ? 6.729 -8.691 -18.909 1.00 84.62 80 LEU A CA 1
ATOM 590 C C . LEU A 1 80 ? 6.163 -9.411 -20.138 1.00 84.62 80 LEU A C 1
ATOM 592 O O . LEU A 1 80 ? 6.186 -8.861 -21.235 1.00 84.62 80 LEU A O 1
ATOM 596 N N . PHE A 1 81 ? 5.634 -10.619 -19.951 1.00 85.06 81 PHE A N 1
ATOM 597 C CA . PHE A 1 81 ? 5.045 -11.399 -21.032 1.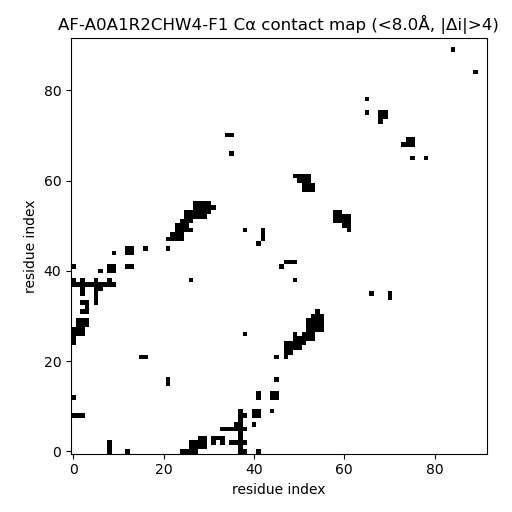00 85.06 81 PHE A CA 1
ATOM 598 C C . PHE A 1 81 ? 3.796 -10.721 -21.609 1.00 85.06 81 PHE A C 1
ATOM 600 O O . PHE A 1 81 ? 3.684 -10.618 -22.830 1.00 85.06 81 PHE A O 1
ATOM 607 N N . SER A 1 82 ? 2.915 -10.183 -20.759 1.00 84.19 82 SER A N 1
ATOM 608 C CA . SER A 1 82 ? 1.743 -9.416 -21.202 1.00 84.19 82 SER A CA 1
ATOM 609 C C . SER A 1 82 ? 2.130 -8.198 -22.047 1.00 84.19 82 SER A C 1
ATOM 611 O O . SER A 1 82 ? 1.583 -8.016 -23.131 1.00 84.19 82 SER A O 1
ATOM 613 N N . MET A 1 83 ? 3.131 -7.417 -21.620 1.00 84.56 83 MET A N 1
ATOM 614 C CA . MET A 1 83 ? 3.619 -6.267 -22.400 1.00 84.56 83 MET A CA 1
ATOM 615 C C . MET A 1 83 ? 4.162 -6.687 -23.773 1.00 84.56 83 MET A C 1
ATOM 617 O O . MET A 1 83 ? 3.929 -6.009 -24.770 1.00 84.56 83 MET A O 1
ATOM 621 N N . VAL A 1 84 ? 4.876 -7.817 -23.852 1.00 87.38 84 VAL A N 1
ATOM 622 C CA . VAL A 1 84 ? 5.385 -8.338 -25.131 1.00 87.38 84 VAL A CA 1
ATOM 623 C C . VAL A 1 84 ? 4.239 -8.750 -26.057 1.00 87.38 84 VAL A C 1
ATOM 625 O O . VAL A 1 84 ? 4.313 -8.467 -27.249 1.00 87.38 84 VAL A O 1
ATOM 628 N N . GLN A 1 85 ? 3.182 -9.378 -25.535 1.00 86.12 85 GLN A N 1
ATOM 629 C CA . GLN A 1 85 ? 2.009 -9.758 -26.331 1.00 86.12 85 GLN A CA 1
ATOM 630 C C . GLN A 1 85 ? 1.201 -8.556 -26.837 1.00 86.12 85 GLN A C 1
ATOM 632 O O . GLN A 1 85 ? 0.637 -8.626 -27.925 1.00 86.12 85 GLN A O 1
ATOM 637 N N . GLU A 1 86 ? 1.142 -7.461 -26.080 1.00 85.25 86 GLU A N 1
ATOM 638 C CA . GLU A 1 86 ? 0.469 -6.233 -26.525 1.00 85.25 86 GLU A CA 1
ATOM 639 C C . GLU A 1 86 ? 1.229 -5.533 -27.656 1.00 85.25 86 GLU A C 1
ATOM 641 O O . GLU A 1 86 ? 0.620 -5.034 -28.602 1.00 85.25 86 GLU A O 1
ATOM 646 N N . VAL A 1 87 ? 2.563 -5.501 -27.578 1.00 84.81 87 VAL A N 1
ATOM 647 C CA . VAL A 1 87 ? 3.412 -4.806 -28.561 1.00 84.81 87 VAL A CA 1
ATOM 648 C C . VAL A 1 87 ? 3.668 -5.663 -29.801 1.00 84.81 87 VAL A C 1
ATOM 650 O O . VAL A 1 87 ? 3.765 -5.139 -30.912 1.00 84.81 87 VAL A O 1
ATOM 653 N N . ILE A 1 88 ? 3.782 -6.981 -29.629 1.00 80.88 88 ILE A N 1
ATOM 654 C CA . ILE A 1 88 ? 3.945 -7.944 -30.715 1.00 80.88 88 ILE A CA 1
ATOM 655 C C . ILE A 1 88 ? 2.616 -8.684 -30.871 1.00 80.88 88 ILE A C 1
ATOM 657 O O . ILE A 1 88 ? 2.395 -9.668 -30.160 1.00 80.88 88 ILE A O 1
ATOM 661 N N . PRO A 1 89 ? 1.742 -8.284 -31.816 1.00 66.25 89 PRO A N 1
ATOM 662 C CA . PRO A 1 89 ? 0.628 -9.129 -32.202 1.00 66.25 89 PRO A CA 1
ATOM 663 C C . PRO A 1 89 ? 1.225 -10.409 -32.786 1.00 66.25 89 PRO A C 1
ATOM 665 O O . PRO A 1 89 ? 1.682 -10.445 -33.929 1.00 66.25 89 PRO A O 1
ATOM 668 N N . LEU A 1 90 ? 1.272 -11.463 -31.972 1.00 64.19 90 LEU A N 1
ATOM 669 C CA . LEU A 1 90 ? 1.580 -12.817 -32.410 1.00 64.19 90 LEU A CA 1
ATOM 670 C C . LEU A 1 90 ? 0.389 -13.300 -33.244 1.00 64.19 90 LEU A C 1
ATOM 672 O O . LEU A 1 90 ? -0.427 -14.104 -32.797 1.00 64.19 90 LEU A O 1
ATOM 676 N N . ASN A 1 91 ? 0.260 -12.748 -34.449 1.00 55.66 91 ASN A N 1
ATOM 677 C CA . ASN A 1 91 ? -0.631 -13.270 -35.465 1.00 55.66 91 ASN A CA 1
ATOM 678 C C . ASN A 1 91 ? -0.159 -14.688 -35.799 1.00 55.66 91 ASN A C 1
ATOM 680 O O . ASN A 1 91 ? 0.991 -14.897 -36.194 1.00 55.66 91 ASN A O 1
ATOM 684 N N . LYS A 1 92 ? -1.061 -15.649 -35.596 1.00 47.88 92 LYS A N 1
ATOM 685 C CA . LYS A 1 92 ? -1.067 -16.884 -36.378 1.00 47.88 92 LYS A CA 1
ATOM 686 C C . LYS A 1 92 ? -1.399 -16.569 -37.830 1.00 47.88 92 LYS A C 1
ATOM 688 O O . LYS A 1 92 ? -2.217 -15.647 -38.045 1.00 47.88 92 LYS A O 1
#

InterPro domains:
  IPR000897 Signal recognition particle, SRP54 subunit, GTPase domain [PF00448] (1-72)
  IPR022941 Signal recognition particle, SRP54 subunit [PTHR11564] (1-88)
  IPR027417 P-loop containing nucleoside triphosphate hydrolase [G3DSA:3.40.50.300] (1-62)
  IPR027417 P-loop containing nucleosi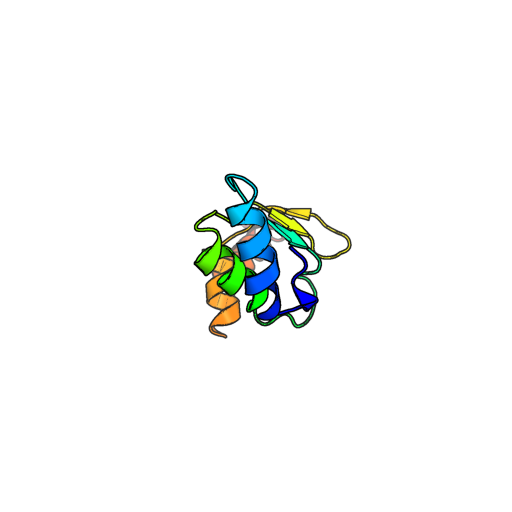de triphosphate hydrolase [SSF52540] (1-73)
  IPR042101 Signal recognition particle SRP54, N-terminal domain superfamily [G3DSA:1.20.120.140] (63-81)

Secondary structure (DSSP, 8-state):
-BSTTGGGHHHHHHHHHHHS---EEEEE-TTSS--SHHHHHHHHHH--EEEEEE-SS-EEE--HHHHHHHHTT---HHHHHHHHHHHS----

Foldseek 3Di:
DELVVFQVLLVVLLVVCVVDQDAEDEYECPLDPRLCRNVVSNCVRNVHYHQWYHNPVDIDGDDPVQSVCVSVVNHRVVVVVVVCCVVDVPDD